Protein AF-A0A0F3GTJ4-F1 (afdb_monomer_lite)

Organism: NCBI:txid29290

Structure (mmCIF, N/CA/C/O backbone):
data_AF-A0A0F3GTJ4-F1
#
_entry.id   AF-A0A0F3GTJ4-F1
#
loop_
_atom_site.group_PDB
_atom_site.id
_atom_site.type_symbol
_atom_site.label_atom_id
_atom_site.label_alt_id
_atom_site.label_comp_id
_atom_site.label_asym_id
_atom_site.label_entity_id
_atom_site.label_seq_id
_atom_site.pdbx_PDB_ins_code
_atom_site.Cartn_x
_atom_site.Cartn_y
_atom_site.Cartn_z
_atom_site.occupancy
_atom_site.B_iso_or_equiv
_atom_site.auth_seq_id
_atom_site.auth_comp_id
_atom_site.auth_asym_id
_atom_site.auth_atom_id
_atom_site.pdbx_PDB_model_num
ATOM 1 N N . LEU A 1 1 ? 10.044 -1.987 -1.655 1.00 88.50 1 LEU A N 1
ATOM 2 C CA . LEU A 1 1 ? 8.665 -1.600 -2.039 1.00 88.50 1 LEU A CA 1
ATOM 3 C C . LEU A 1 1 ? 7.804 -2.774 -2.509 1.00 88.50 1 LEU A C 1
ATOM 5 O O . LEU A 1 1 ? 6.719 -2.905 -1.970 1.00 88.50 1 LEU A O 1
ATOM 9 N N . ARG A 1 2 ? 8.259 -3.671 -3.407 1.00 93.88 2 ARG A N 1
ATOM 10 C CA . ARG A 1 2 ? 7.465 -4.866 -3.799 1.00 93.88 2 ARG A CA 1
ATOM 11 C C . ARG A 1 2 ? 7.030 -5.734 -2.608 1.00 93.88 2 ARG A C 1
ATOM 13 O O . ARG A 1 2 ? 5.840 -5.936 -2.419 1.00 93.88 2 ARG A O 1
ATOM 20 N N . GLN A 1 3 ? 7.976 -6.172 -1.769 1.00 96.75 3 GLN A N 1
ATOM 21 C CA . GLN A 1 3 ? 7.668 -6.952 -0.554 1.00 96.75 3 GLN A CA 1
ATOM 22 C C . GLN A 1 3 ? 6.779 -6.174 0.429 1.00 96.75 3 GLN A C 1
ATOM 24 O O . GLN A 1 3 ? 5.881 -6.742 1.032 1.00 96.75 3 GLN A O 1
ATOM 29 N N . THR A 1 4 ? 6.970 -4.859 0.546 1.00 95.69 4 THR A N 1
ATOM 30 C CA . THR A 1 4 ? 6.114 -3.991 1.368 1.00 95.69 4 THR A CA 1
ATOM 31 C C . THR A 1 4 ? 4.670 -3.974 0.862 1.00 95.69 4 THR A C 1
ATOM 33 O O . THR A 1 4 ? 3.750 -4.132 1.658 1.00 95.69 4 THR A O 1
ATOM 36 N N . GLY A 1 5 ? 4.466 -3.831 -0.453 1.00 96.44 5 GLY A N 1
ATOM 37 C CA . GLY A 1 5 ? 3.146 -3.924 -1.081 1.00 96.44 5 GLY A CA 1
ATOM 38 C C . GLY A 1 5 ? 2.508 -5.299 -0.872 1.00 96.44 5 GLY A C 1
ATOM 39 O O . GLY A 1 5 ? 1.330 -5.378 -0.528 1.00 96.44 5 GLY A O 1
ATOM 40 N N . HIS A 1 6 ? 3.305 -6.369 -0.960 1.00 97.00 6 HIS A N 1
ATOM 41 C CA . HIS A 1 6 ? 2.863 -7.733 -0.673 1.00 97.00 6 HIS A CA 1
ATOM 42 C C . HIS A 1 6 ? 2.330 -7.891 0.751 1.00 97.00 6 HIS A C 1
ATOM 44 O O . HIS A 1 6 ? 1.199 -8.339 0.951 1.00 97.00 6 HIS A O 1
ATOM 50 N N . SER A 1 7 ? 3.128 -7.481 1.739 1.00 97.50 7 SER A N 1
ATOM 51 C CA . SER A 1 7 ? 2.748 -7.548 3.148 1.00 97.50 7 SER A CA 1
ATOM 52 C C . SER A 1 7 ? 1.523 -6.684 3.432 1.00 97.50 7 SER A C 1
ATOM 54 O O . SER A 1 7 ? 0.605 -7.137 4.106 1.00 97.50 7 SER A O 1
ATOM 56 N N . LEU A 1 8 ? 1.454 -5.476 2.862 1.00 96.31 8 LEU A N 1
ATOM 57 C CA . LEU A 1 8 ? 0.303 -4.585 3.015 1.00 96.31 8 LEU A CA 1
ATOM 58 C C . LEU A 1 8 ? -0.976 -5.204 2.435 1.00 96.31 8 LEU A C 1
ATOM 60 O O . LEU A 1 8 ? -2.029 -5.152 3.072 1.00 96.31 8 LEU A O 1
ATOM 64 N N . ARG A 1 9 ? -0.876 -5.850 1.264 1.00 97.12 9 ARG A N 1
ATOM 65 C CA . ARG A 1 9 ? -1.991 -6.571 0.641 1.00 97.12 9 ARG A CA 1
ATOM 66 C C . ARG A 1 9 ? -2.501 -7.691 1.544 1.00 97.12 9 ARG A C 1
ATOM 68 O O . ARG A 1 9 ? -3.715 -7.828 1.720 1.00 97.12 9 ARG A O 1
ATOM 75 N N . GLY A 1 10 ? -1.567 -8.475 2.089 1.00 96.94 10 GLY A N 1
ATOM 76 C CA . GLY A 1 10 ? -1.841 -9.578 3.007 1.00 96.94 10 GLY A CA 1
ATOM 77 C C . GLY A 1 10 ? -2.537 -9.105 4.279 1.00 96.94 10 GLY A C 1
ATOM 78 O O . GLY A 1 10 ? -3.622 -9.588 4.588 1.00 96.94 10 GLY A O 1
ATOM 79 N N . SER A 1 11 ? -1.975 -8.104 4.958 1.00 95.81 11 SER A N 1
ATOM 80 C CA . SER A 1 11 ? -2.564 -7.528 6.171 1.00 95.81 11 SER A CA 1
ATOM 81 C C . SER A 1 11 ? -3.957 -6.959 5.915 1.00 95.81 11 SER A C 1
ATOM 83 O O . SER A 1 11 ? -4.882 -7.261 6.664 1.00 95.81 11 SER A O 1
ATOM 85 N N . GLY A 1 12 ? -4.136 -6.191 4.832 1.00 95.62 12 GLY A N 1
ATOM 86 C CA . GLY A 1 12 ? -5.443 -5.648 4.461 1.00 95.62 12 GLY A CA 1
ATOM 87 C C . GLY A 1 12 ? -6.501 -6.743 4.325 1.00 95.62 12 GLY A C 1
ATOM 88 O O . GLY A 1 12 ? -7.562 -6.646 4.929 1.00 95.62 12 GLY A O 1
ATOM 89 N N . ARG A 1 13 ? -6.180 -7.841 3.628 1.00 95.50 13 ARG A N 1
ATOM 9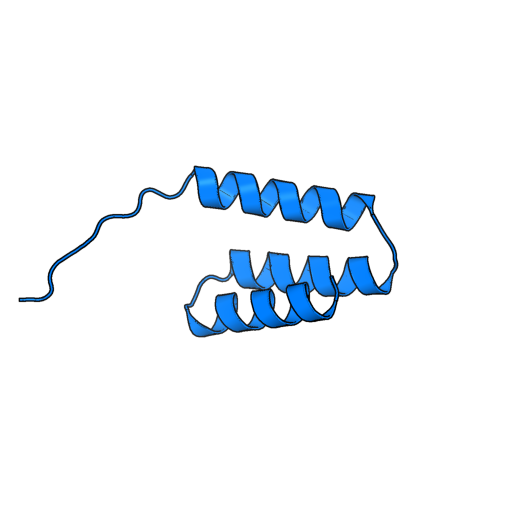0 C CA . ARG A 1 13 ? -7.090 -8.988 3.493 1.00 95.50 13 ARG A CA 1
ATOM 91 C C . ARG A 1 13 ? -7.382 -9.663 4.838 1.00 95.50 13 ARG A C 1
ATOM 93 O O . ARG A 1 13 ? -8.544 -9.921 5.128 1.00 95.50 13 ARG A O 1
ATOM 100 N N . SER A 1 14 ? -6.361 -9.948 5.650 1.00 96.94 14 SER A N 1
ATOM 101 C CA . SER A 1 14 ? -6.528 -10.678 6.919 1.00 96.94 14 SER A CA 1
ATOM 102 C C . SER A 1 14 ? -7.388 -9.933 7.939 1.00 96.94 14 SER A C 1
ATOM 104 O O . SER A 1 14 ? -8.092 -10.565 8.720 1.00 96.94 14 SER A O 1
ATOM 106 N N . TYR A 1 15 ? -7.347 -8.601 7.925 1.00 93.94 15 TYR A N 1
ATOM 107 C CA . TYR A 1 15 ? -8.143 -7.760 8.819 1.00 93.94 15 TYR A CA 1
ATOM 108 C C . TYR A 1 15 ? -9.458 -7.259 8.193 1.00 93.94 15 TYR A C 1
ATOM 110 O O . TYR A 1 15 ? -10.185 -6.515 8.843 1.00 93.94 15 TYR A O 1
ATOM 118 N N . GLY A 1 16 ? -9.776 -7.645 6.950 1.00 95.06 16 GLY A N 1
ATOM 119 C CA . GLY A 1 16 ? -11.000 -7.215 6.260 1.00 95.06 16 GLY A CA 1
ATOM 120 C C . GLY A 1 16 ? -10.986 -5.762 5.766 1.00 95.06 16 GLY A C 1
ATOM 121 O O . GLY A 1 16 ? -12.039 -5.178 5.532 1.00 95.06 16 GLY A O 1
ATOM 122 N N . PHE A 1 17 ? -9.809 -5.156 5.601 1.00 95.62 17 PHE A N 1
ATOM 123 C CA . PHE A 1 17 ? -9.646 -3.823 5.022 1.00 95.62 17 PHE A CA 1
ATOM 124 C C . PHE A 1 17 ? -9.36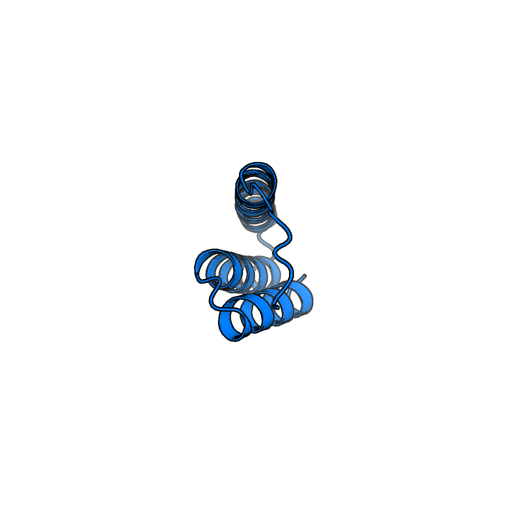8 -3.913 3.514 1.00 95.62 17 PHE A C 1
ATOM 126 O O . PHE A 1 17 ? -8.211 -3.873 3.077 1.00 95.62 17 PHE A O 1
ATOM 133 N N . ASP A 1 18 ? -10.430 -3.987 2.708 1.00 96.44 18 ASP A N 1
ATOM 134 C CA . ASP A 1 18 ? -10.340 -4.122 1.244 1.00 96.44 18 ASP A CA 1
ATOM 135 C C . ASP A 1 18 ? -9.499 -3.020 0.590 1.00 96.44 18 ASP A C 1
ATOM 137 O O . ASP A 1 18 ? -8.615 -3.304 -0.220 1.00 96.44 18 ASP A O 1
ATOM 141 N N . PHE A 1 19 ? -9.693 -1.766 1.007 1.00 97.31 19 PHE A N 1
ATOM 142 C CA . PHE A 1 19 ? -8.934 -0.633 0.475 1.00 97.31 19 PHE A CA 1
ATOM 143 C C . PHE A 1 19 ? -7.428 -0.748 0.756 1.00 97.31 19 PHE A C 1
ATOM 145 O O . PHE A 1 19 ? -6.603 -0.492 -0.120 1.00 97.31 19 PHE A O 1
ATOM 152 N N . ILE A 1 20 ? -7.040 -1.186 1.959 1.00 97.44 20 ILE A N 1
ATOM 153 C CA . ILE A 1 20 ? -5.624 -1.410 2.293 1.00 97.44 20 ILE A CA 1
ATOM 154 C C . ILE A 1 20 ? -5.060 -2.556 1.442 1.00 97.44 20 ILE A C 1
ATOM 156 O O . ILE A 1 20 ? -3.918 -2.480 0.976 1.00 97.44 20 ILE A O 1
ATOM 160 N N . SER A 1 21 ? -5.866 -3.592 1.181 1.00 98.12 21 SER A N 1
ATOM 161 C CA . SER A 1 21 ? -5.466 -4.691 0.303 1.00 98.12 21 SER A CA 1
ATOM 162 C C . SER A 1 21 ? -5.209 -4.211 -1.133 1.00 98.12 21 SER A C 1
ATOM 164 O O . SER A 1 21 ? -4.193 -4.559 -1.745 1.00 98.12 21 SER A O 1
ATOM 166 N N . GLU A 1 22 ? -6.084 -3.345 -1.647 1.00 98.31 22 GLU A N 1
ATOM 167 C CA . GLU A 1 22 ? -5.960 -2.723 -2.965 1.00 98.31 22 GLU A CA 1
ATOM 168 C C . GLU A 1 22 ? -4.719 -1.825 -3.076 1.00 98.31 22 GLU A C 1
ATOM 170 O O . GLU A 1 22 ? -3.978 -1.925 -4.060 1.00 98.31 22 GLU A O 1
ATOM 175 N N . VAL A 1 23 ? -4.434 -1.002 -2.059 1.00 98.19 23 VAL A N 1
ATOM 176 C CA . VAL A 1 23 ? -3.197 -0.206 -1.999 1.00 98.19 23 VAL A CA 1
ATOM 177 C C . VAL A 1 23 ? -1.979 -1.124 -2.100 1.00 98.19 23 VAL A C 1
ATOM 179 O O . VAL A 1 23 ? -1.097 -0.883 -2.924 1.00 98.19 23 VAL A O 1
ATOM 182 N N . GLY A 1 24 ? -1.938 -2.198 -1.305 1.00 97.81 24 GLY A N 1
ATOM 183 C CA . GLY A 1 24 ? -0.830 -3.154 -1.315 1.00 97.81 24 GLY A CA 1
ATOM 184 C C . GLY A 1 24 ? -0.606 -3.790 -2.686 1.00 97.81 24 GLY A C 1
ATOM 185 O O . GLY A 1 24 ? 0.526 -3.822 -3.171 1.00 97.81 24 GLY A O 1
ATOM 186 N N . LYS A 1 25 ? -1.686 -4.219 -3.356 1.00 98.38 25 LYS A N 1
ATOM 187 C CA . LYS A 1 25 ? -1.639 -4.761 -4.725 1.00 98.38 25 LYS A CA 1
ATOM 188 C C . LYS A 1 25 ? -1.030 -3.760 -5.711 1.00 98.38 25 LYS A C 1
ATOM 190 O O . LYS A 1 25 ? -0.135 -4.124 -6.469 1.00 98.38 25 LYS A O 1
ATOM 195 N N . ASN A 1 26 ? -1.498 -2.514 -5.698 1.00 98.38 26 ASN A N 1
ATOM 196 C CA . ASN A 1 26 ? -1.036 -1.490 -6.632 1.00 98.38 26 ASN A CA 1
ATOM 197 C C . ASN A 1 26 ? 0.419 -1.080 -6.361 1.00 98.38 26 ASN A C 1
ATOM 199 O O . ASN A 1 26 ? 1.212 -0.989 -7.293 1.00 98.38 26 ASN A O 1
ATOM 203 N N . VAL A 1 27 ? 0.812 -0.908 -5.095 1.00 97.88 27 VAL A N 1
ATOM 204 C CA . VAL A 1 27 ? 2.206 -0.605 -4.725 1.00 97.88 27 VAL A CA 1
ATOM 205 C C . VAL A 1 27 ? 3.145 -1.757 -5.094 1.00 97.88 27 VAL A C 1
ATOM 207 O O . VAL A 1 27 ? 4.243 -1.505 -5.588 1.00 97.88 27 VAL A O 1
ATOM 210 N N . GLU A 1 28 ? 2.731 -3.016 -4.898 1.00 97.94 28 GLU A N 1
ATOM 211 C CA . GLU A 1 28 ? 3.498 -4.196 -5.328 1.00 97.94 28 GLU A CA 1
ATOM 212 C C . GLU A 1 28 ? 3.741 -4.179 -6.844 1.00 97.94 28 GLU A C 1
ATOM 214 O O . GLU A 1 28 ? 4.878 -4.386 -7.279 1.00 97.94 28 GLU A O 1
ATOM 219 N N . GLN A 1 29 ? 2.695 -3.889 -7.628 1.00 98.12 29 GLN A N 1
ATOM 220 C CA . GLN A 1 29 ? 2.756 -3.822 -9.087 1.00 98.12 29 GLN A CA 1
ATOM 221 C C . GLN A 1 29 ? 3.653 -2.672 -9.567 1.00 98.12 29 GLN A C 1
ATOM 223 O O . GLN A 1 29 ? 4.658 -2.923 -10.228 1.00 98.12 29 GLN A O 1
ATOM 228 N N . PHE A 1 30 ? 3.382 -1.428 -9.156 1.00 98.25 30 PHE A N 1
ATOM 229 C CA . PHE A 1 30 ? 4.168 -0.267 -9.592 1.00 98.25 30 PHE A CA 1
ATOM 230 C C . PHE A 1 30 ? 5.632 -0.329 -9.143 1.00 98.25 30 PHE A C 1
ATOM 232 O O . PHE A 1 30 ? 6.515 0.157 -9.848 1.00 98.25 30 PHE A O 1
ATOM 239 N N . ALA A 1 31 ? 5.923 -0.968 -8.006 1.00 96.75 31 ALA A N 1
ATOM 240 C CA . ALA A 1 31 ? 7.298 -1.233 -7.597 1.00 96.75 31 ALA A CA 1
ATOM 241 C C . ALA A 1 31 ? 7.997 -2.284 -8.479 1.00 96.75 31 ALA A C 1
ATOM 243 O O . ALA A 1 31 ? 9.220 -2.240 -8.606 1.00 96.75 31 ALA A O 1
ATOM 244 N N . GLY A 1 32 ? 7.253 -3.227 -9.067 1.00 96.69 32 GLY A N 1
ATOM 245 C CA . GLY A 1 32 ? 7.747 -4.121 -10.120 1.00 96.69 32 GLY A CA 1
ATOM 246 C C . GLY A 1 32 ? 8.066 -3.367 -11.407 1.00 96.69 32 GLY A C 1
ATOM 247 O O . GLY A 1 32 ? 9.142 -3.555 -11.969 1.00 96.69 32 GLY A O 1
ATOM 248 N N . ASP A 1 33 ? 7.185 -2.443 -11.781 1.00 97.38 33 ASP A N 1
ATOM 249 C CA . ASP A 1 33 ? 7.284 -1.648 -13.010 1.00 97.38 33 ASP A CA 1
ATOM 250 C C . ASP A 1 33 ? 8.237 -0.441 -12.888 1.00 97.38 33 ASP A C 1
ATOM 252 O O . ASP A 1 33 ? 8.414 0.313 -13.840 1.00 97.38 33 ASP A O 1
ATOM 256 N N . LYS A 1 34 ? 8.845 -0.226 -11.710 1.00 96.50 34 LYS A N 1
ATOM 257 C CA . LYS A 1 34 ? 9.651 0.964 -11.360 1.00 96.50 34 LYS A CA 1
ATOM 258 C C . LYS A 1 34 ? 8.906 2.295 -11.584 1.00 96.50 34 LYS A C 1
ATOM 260 O O . LYS A 1 34 ? 9.529 3.335 -11.791 1.00 96.50 34 LYS A O 1
ATOM 265 N N . ASN A 1 35 ? 7.577 2.278 -11.497 1.00 97.62 35 ASN A N 1
ATOM 266 C CA . ASN A 1 35 ? 6.721 3.443 -11.691 1.00 97.62 35 ASN A CA 1
ATOM 267 C C . ASN A 1 35 ? 6.594 4.250 -10.387 1.00 97.62 35 ASN A C 1
ATOM 269 O O . ASN A 1 35 ? 5.749 3.972 -9.533 1.00 97.62 35 ASN A O 1
ATOM 273 N N . VAL A 1 36 ? 7.446 5.263 -10.237 1.00 97.19 36 VAL A N 1
ATOM 274 C CA . VAL A 1 36 ? 7.502 6.112 -9.036 1.00 97.19 36 VAL A CA 1
ATOM 275 C C . VAL A 1 36 ? 6.224 6.936 -8.851 1.00 97.19 36 VAL A C 1
ATOM 277 O O . VAL A 1 36 ? 5.748 7.073 -7.724 1.00 97.19 36 VAL A O 1
ATOM 280 N N . GLU A 1 37 ? 5.629 7.437 -9.934 1.00 98.25 37 GLU A N 1
ATOM 281 C CA . GLU A 1 37 ? 4.401 8.239 -9.878 1.00 98.25 37 GLU A CA 1
ATOM 282 C C . GLU A 1 37 ? 3.215 7.412 -9.370 1.00 98.25 37 GLU A C 1
ATOM 284 O O . GLU A 1 37 ? 2.475 7.853 -8.489 1.00 98.25 37 GLU A O 1
ATOM 289 N N . GLY A 1 38 ? 3.085 6.171 -9.849 1.00 98.06 38 GLY A N 1
ATOM 290 C CA . GLY A 1 38 ? 2.074 5.225 -9.381 1.00 98.06 38 GLY A CA 1
ATOM 291 C C . GLY A 1 38 ? 2.237 4.889 -7.898 1.00 98.06 38 GLY A C 1
ATOM 292 O O . GLY A 1 38 ? 1.259 4.892 -7.148 1.00 98.06 38 GLY A O 1
ATOM 293 N N . ILE A 1 39 ? 3.473 4.668 -7.441 1.00 97.88 39 ILE A N 1
ATOM 294 C CA . ILE A 1 39 ? 3.765 4.437 -6.017 1.00 97.88 39 ILE A CA 1
ATOM 295 C C . ILE A 1 39 ? 3.367 5.659 -5.180 1.00 97.88 39 ILE A C 1
ATOM 297 O O . ILE A 1 39 ? 2.708 5.503 -4.149 1.00 97.88 39 ILE A O 1
ATOM 301 N N . SER A 1 40 ? 3.733 6.863 -5.624 1.00 98.06 40 SER A N 1
ATOM 302 C CA . SER A 1 40 ? 3.413 8.119 -4.937 1.00 98.06 40 SER A CA 1
ATOM 303 C C . SER A 1 40 ? 1.900 8.327 -4.817 1.00 98.06 40 SER A C 1
ATOM 305 O O . SER A 1 40 ? 1.385 8.526 -3.715 1.00 98.06 40 SER A O 1
ATOM 307 N N . LEU A 1 41 ? 1.162 8.154 -5.919 1.00 98.44 41 LEU A N 1
ATOM 308 C CA . LEU A 1 41 ? -0.297 8.260 -5.958 1.00 98.44 41 LEU A CA 1
ATOM 309 C C . LEU A 1 41 ? -0.973 7.332 -4.941 1.00 98.44 41 LEU A C 1
ATOM 311 O O . LEU A 1 41 ? -1.844 7.759 -4.181 1.00 98.44 41 LEU A O 1
ATOM 315 N N . TRP A 1 42 ? -0.595 6.054 -4.923 1.00 98.19 42 TRP A N 1
ATOM 316 C CA . TRP A 1 42 ? -1.221 5.074 -4.032 1.00 98.19 42 TRP A CA 1
ATOM 317 C C . TRP A 1 42 ? -0.809 5.240 -2.570 1.00 98.19 42 TRP A C 1
ATOM 319 O O . TRP A 1 42 ? -1.618 4.990 -1.675 1.00 98.19 42 TRP A O 1
ATOM 329 N N . THR A 1 43 ? 0.399 5.741 -2.319 1.00 97.38 43 THR A N 1
ATOM 330 C CA . THR A 1 43 ? 0.846 6.096 -0.967 1.00 97.38 43 THR A CA 1
ATOM 331 C C . THR A 1 43 ? 0.081 7.310 -0.434 1.00 97.38 43 THR A C 1
ATOM 333 O O . THR A 1 43 ? -0.363 7.298 0.712 1.00 97.38 43 THR A O 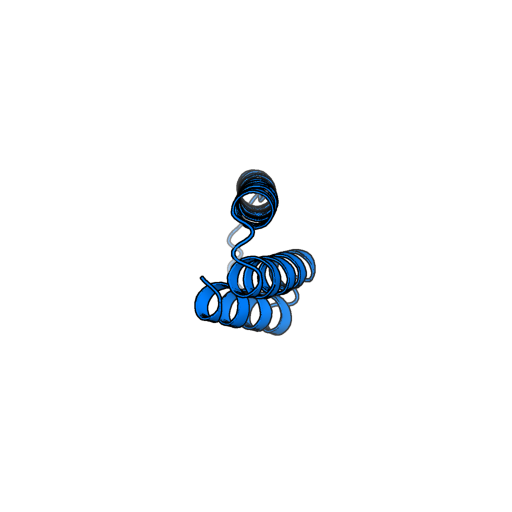1
ATOM 336 N N . GLU A 1 44 ? -0.164 8.328 -1.264 1.00 98.44 44 GLU A N 1
ATOM 337 C CA . GLU A 1 44 ? -0.990 9.487 -0.898 1.00 98.44 44 GLU A CA 1
ATOM 338 C C . GLU A 1 44 ? -2.446 9.074 -0.626 1.00 98.44 44 GLU A C 1
ATOM 340 O O . GLU A 1 44 ? -3.054 9.518 0.350 1.00 98.44 44 GLU A O 1
ATOM 345 N N . LYS A 1 45 ? -3.012 8.177 -1.445 1.00 98.25 45 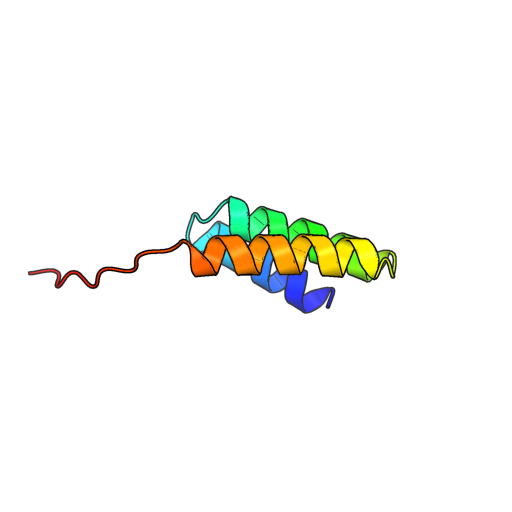LYS A N 1
ATOM 346 C CA . LYS A 1 45 ? -4.346 7.603 -1.203 1.00 98.25 45 LYS A CA 1
ATOM 347 C C . LYS A 1 45 ? -4.426 6.905 0.157 1.00 98.25 45 LYS A C 1
ATOM 349 O O . LYS A 1 45 ? -5.363 7.158 0.913 1.00 98.25 45 LYS A O 1
ATOM 354 N N . LEU A 1 46 ? -3.433 6.076 0.489 1.00 97.75 46 LEU A N 1
ATOM 355 C CA . LEU A 1 46 ? -3.350 5.421 1.796 1.00 97.75 46 LEU A CA 1
ATOM 356 C C . LEU A 1 46 ? -3.248 6.441 2.930 1.00 97.75 46 LEU A C 1
ATOM 358 O O . LEU A 1 46 ? -3.972 6.335 3.915 1.00 97.75 46 LEU A O 1
ATOM 362 N N . ARG A 1 47 ? -2.388 7.452 2.780 1.00 98.19 47 ARG A N 1
ATOM 363 C CA . ARG A 1 47 ? -2.218 8.524 3.764 1.00 98.19 47 ARG A CA 1
ATOM 364 C C . ARG A 1 47 ? -3.532 9.259 4.036 1.00 98.19 47 ARG A C 1
ATOM 366 O O . ARG A 1 47 ? -3.875 9.462 5.197 1.00 98.19 47 ARG A O 1
ATOM 373 N N . LYS A 1 48 ? -4.282 9.621 2.989 1.00 98.19 48 LYS A N 1
ATOM 374 C CA . LYS A 1 48 ? -5.599 10.271 3.117 1.00 98.19 48 LYS A CA 1
ATOM 375 C C . LYS A 1 48 ? -6.613 9.371 3.816 1.00 98.19 48 LYS A C 1
ATOM 377 O O . LYS A 1 48 ? -7.310 9.835 4.711 1.00 98.19 48 LYS A O 1
ATOM 382 N N . TYR A 1 49 ? -6.660 8.092 3.445 1.00 96.38 49 TYR A N 1
ATOM 383 C CA . TYR A 1 49 ? -7.534 7.115 4.091 1.00 96.38 49 TYR A CA 1
ATOM 384 C C . TYR A 1 49 ? -7.236 7.004 5.588 1.00 96.38 49 TYR A C 1
ATOM 386 O O . TYR A 1 49 ? -8.135 7.217 6.395 1.00 96.38 49 TYR A O 1
ATOM 394 N N . LEU A 1 50 ? -5.973 6.779 5.966 1.00 95.69 50 LEU A N 1
ATOM 395 C CA . LEU A 1 50 ? -5.563 6.680 7.371 1.00 95.69 50 LEU A CA 1
ATOM 396 C C . LEU A 1 50 ? -5.858 7.967 8.152 1.00 95.69 50 LEU A C 1
ATOM 398 O O . LEU A 1 50 ? -6.329 7.894 9.281 1.00 95.69 50 LEU A O 1
ATOM 402 N N . GLY A 1 51 ? -5.645 9.135 7.539 1.00 96.88 51 GLY A N 1
ATOM 403 C CA . GLY A 1 51 ? -5.968 10.432 8.142 1.00 96.88 51 GLY A CA 1
ATOM 404 C C . GLY A 1 51 ? -7.467 10.689 8.335 1.00 96.88 51 GLY A C 1
ATOM 405 O O . GLY A 1 51 ? -7.830 11.560 9.117 1.00 96.88 51 GLY A O 1
ATOM 406 N N . SER A 1 52 ? -8.334 9.939 7.649 1.00 95.44 52 SER A N 1
ATOM 407 C CA . SER A 1 52 ? -9.793 10.019 7.806 1.00 95.44 52 SER A CA 1
ATOM 408 C C . SER A 1 52 ? -10.362 9.056 8.854 1.00 95.44 52 SER A C 1
ATOM 410 O O . SER A 1 52 ? -11.537 9.157 9.208 1.00 95.44 52 SER A O 1
ATOM 412 N N . LEU A 1 53 ? -9.557 8.111 9.355 1.00 94.44 53 LEU A N 1
ATOM 413 C CA . LEU A 1 53 ? -10.024 7.111 10.309 1.00 94.44 53 LEU A CA 1
ATOM 414 C C . LEU A 1 53 ? -10.195 7.714 11.704 1.00 94.44 53 LEU A C 1
ATOM 416 O O . LEU A 1 53 ? -9.253 8.229 12.300 1.00 94.44 53 LEU A O 1
ATOM 420 N N . ASN A 1 54 ? -11.390 7.554 12.268 1.00 93.88 54 ASN A N 1
ATOM 421 C CA . ASN A 1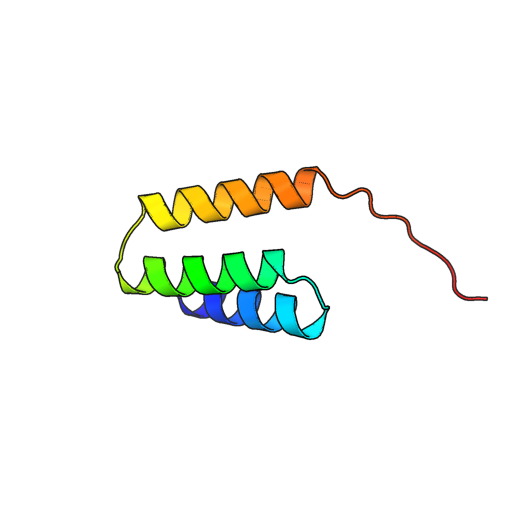 54 ? -11.648 7.823 13.677 1.00 93.88 54 ASN A CA 1
ATOM 422 C C . ASN A 1 54 ? -11.643 6.505 14.468 1.00 93.88 54 ASN A C 1
ATOM 424 O O . ASN A 1 54 ? -12.636 5.773 14.480 1.00 93.88 54 ASN A O 1
ATOM 428 N N . ILE A 1 55 ? -10.532 6.211 15.143 1.00 90.38 55 ILE A N 1
ATOM 429 C CA . ILE A 1 55 ? -10.344 4.973 15.907 1.00 90.38 55 ILE A CA 1
ATOM 430 C C . ILE A 1 55 ? -10.939 5.142 17.309 1.00 90.38 55 ILE A C 1
ATOM 432 O O . ILE A 1 55 ? -10.535 6.028 18.059 1.00 90.38 55 ILE A O 1
ATOM 436 N N . LYS A 1 56 ? -11.891 4.277 17.675 1.00 92.62 56 LYS A N 1
ATOM 437 C CA . LYS A 1 56 ? -12.442 4.190 19.034 1.00 92.62 56 LYS A CA 1
ATOM 438 C C . LYS A 1 56 ? -12.030 2.867 19.656 1.00 92.62 56 LYS A C 1
ATOM 440 O O . LYS A 1 56 ? -12.275 1.811 19.080 1.00 92.62 56 LYS A O 1
ATOM 445 N N . TYR A 1 57 ? -11.429 2.932 20.835 1.00 90.88 57 TYR A N 1
ATOM 446 C CA . TYR A 1 57 ? -11.175 1.746 21.633 1.00 90.88 57 TYR A CA 1
ATOM 447 C C . TYR A 1 57 ? -12.456 1.373 22.381 1.00 90.88 57 TYR A C 1
ATOM 449 O O . TYR A 1 57 ? -13.046 2.219 23.053 1.00 90.88 57 TYR A O 1
ATOM 457 N N . VAL A 1 58 ? -12.901 0.127 22.234 1.00 88.69 58 VAL A N 1
ATOM 458 C CA . VAL A 1 58 ? -14.040 -0.414 22.978 1.00 88.69 58 VAL A CA 1
ATOM 459 C C . VAL A 1 58 ? -13.528 -1.535 23.867 1.00 88.69 58 VAL A C 1
ATOM 461 O O . VAL A 1 58 ? -12.911 -2.484 23.383 1.00 88.69 58 VAL A O 1
ATOM 464 N N . ASN A 1 59 ? -13.752 -1.409 25.174 1.00 84.50 59 ASN A N 1
ATOM 465 C CA . ASN A 1 59 ? -13.536 -2.524 26.084 1.00 84.50 59 ASN A CA 1
ATOM 466 C C . ASN A 1 59 ? -14.600 -3.578 25.783 1.00 84.50 59 ASN A C 1
ATOM 468 O O . ASN A 1 59 ? -15.785 -3.256 25.714 1.00 84.50 59 ASN A O 1
ATOM 472 N N . LYS A 1 60 ? -14.170 -4.821 25.572 1.00 73.88 60 LYS A N 1
ATOM 473 C CA . LYS A 1 60 ? -15.076 -5.963 25.65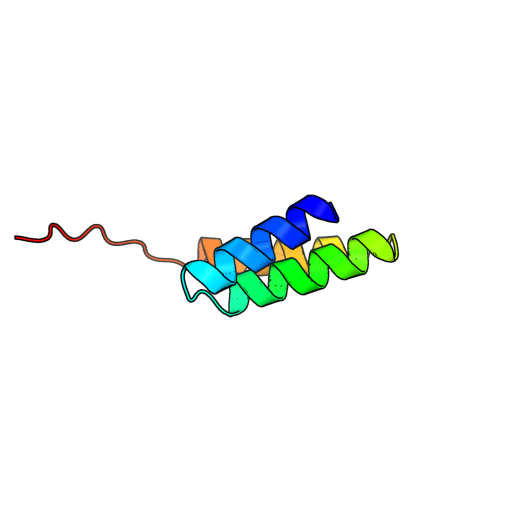2 1.00 73.88 60 LYS A CA 1
ATOM 474 C C . LYS A 1 60 ? -15.249 -6.281 27.134 1.00 73.88 60 LYS A C 1
ATOM 476 O O . LYS A 1 60 ? -14.253 -6.588 27.787 1.00 73.88 60 LYS A O 1
ATOM 481 N N . GLU A 1 61 ? -16.469 -6.105 27.633 1.00 66.25 61 GLU A N 1
ATOM 482 C CA . GLU A 1 61 ? -16.923 -6.648 28.922 1.00 66.25 61 GLU A CA 1
ATOM 483 C C . GLU A 1 61 ? -16.855 -8.181 28.928 1.00 66.25 61 GLU A C 1
ATOM 485 O O . GLU A 1 61 ? -17.046 -8.787 27.843 1.00 66.25 61 GLU A O 1
#

Secondary structure (DSSP, 8-state):
-HHHHHHHHHHHHHTT-HHHHHHHHHHHHHHHTT-HHHHHHHHHHHHHHHHH---------

Radius of gyration: 13.27 Å; chains: 1; bounding box: 27×21×42 Å

Sequence (61 aa):
LRQTGHSLRGSGRSYGFDFISEVGKNVEQFAGDKNVEGISLWTEKLRKYLGSLNIKYVNKE

InterPro domains:
  IPR036641 HPT domain superfamily [G3DSA:1.20.120.160] (1-58)
  IPR036641 HPT domain superfamily [SSF47226] (1-50)

Foldseek 3Di:
DLVQLVVQLVVCVVVVNVLSNVLSVQCNVCVVVVNPVSPVVSVVVVVVVVVPDDDDDDDDD

pLDDT: mean 95.35, std 5.43, range [66.25, 98.44]